Protein AF-A0A7X5E4M1-F1 (afdb_monomer_lite)

Structure (mmCIF, N/CA/C/O backbone):
data_AF-A0A7X5E4M1-F1
#
_entry.id   AF-A0A7X5E4M1-F1
#
loop_
_atom_site.group_PDB
_atom_site.id
_atom_site.type_symbol
_atom_site.label_atom_id
_atom_site.label_alt_id
_atom_site.label_comp_id
_atom_site.label_asym_id
_atom_site.label_entity_id
_atom_site.label_seq_id
_atom_site.pdbx_PDB_ins_code
_atom_site.Cartn_x
_atom_site.Cartn_y
_atom_site.Cartn_z
_atom_site.occupancy
_atom_site.B_iso_or_equiv
_atom_site.auth_seq_id
_atom_site.auth_comp_id
_atom_site.auth_asym_id
_atom_site.auth_atom_id
_atom_site.pdbx_PDB_model_num
ATOM 1 N N . MET A 1 1 ? 22.616 6.110 -8.992 1.00 35.91 1 MET A N 1
ATOM 2 C CA . MET A 1 1 ? 21.594 5.057 -9.154 1.00 35.91 1 MET A CA 1
ATOM 3 C C . MET A 1 1 ? 20.804 5.045 -7.865 1.00 35.91 1 MET A C 1
ATOM 5 O O . MET A 1 1 ? 21.410 4.808 -6.828 1.00 35.91 1 MET A O 1
ATOM 9 N N . ASN A 1 2 ? 19.530 5.438 -7.895 1.00 34.38 2 ASN A N 1
ATOM 10 C CA . ASN A 1 2 ? 18.683 5.364 -6.710 1.00 34.38 2 ASN A CA 1
ATOM 11 C C . ASN A 1 2 ? 18.486 3.874 -6.415 1.00 34.38 2 ASN A C 1
ATOM 13 O O . ASN A 1 2 ? 17.825 3.185 -7.182 1.00 34.38 2 ASN A O 1
ATOM 17 N N . THR A 1 3 ? 19.143 3.346 -5.386 1.00 37.03 3 THR A N 1
ATOM 18 C CA . THR A 1 3 ? 19.038 1.921 -5.043 1.00 37.03 3 THR A CA 1
ATOM 19 C C . THR A 1 3 ? 17.730 1.592 -4.332 1.00 37.03 3 THR A C 1
ATOM 21 O O . THR A 1 3 ? 17.641 0.475 -3.837 1.00 37.03 3 THR A O 1
ATOM 24 N N . GLY A 1 4 ? 16.781 2.549 -4.261 1.00 53.59 4 GLY A N 1
ATOM 25 C CA . GLY A 1 4 ? 15.383 2.411 -3.830 1.00 53.59 4 GLY A CA 1
ATOM 26 C C . GLY A 1 4 ? 15.136 1.132 -3.052 1.00 53.59 4 GLY A C 1
ATOM 27 O O . GLY A 1 4 ? 14.598 0.173 -3.604 1.00 53.59 4 GLY A O 1
ATOM 28 N N . ILE A 1 5 ? 15.674 1.063 -1.829 1.00 63.34 5 ILE A N 1
ATOM 29 C CA . ILE A 1 5 ? 15.635 -0.170 -1.048 1.00 63.34 5 ILE A CA 1
ATOM 30 C C . ILE A 1 5 ? 14.168 -0.396 -0.718 1.00 63.34 5 ILE A C 1
ATOM 32 O O . ILE A 1 5 ? 13.605 0.303 0.121 1.00 63.34 5 ILE A O 1
ATOM 36 N N . ARG A 1 6 ? 13.552 -1.350 -1.421 1.00 79.69 6 ARG A N 1
ATOM 37 C CA . ARG A 1 6 ? 12.171 -1.743 -1.163 1.00 79.69 6 ARG A CA 1
ATOM 38 C C . ARG A 1 6 ? 12.069 -2.199 0.289 1.00 79.69 6 ARG A C 1
ATOM 40 O O . ARG A 1 6 ? 12.937 -2.964 0.729 1.00 79.69 6 ARG A O 1
ATOM 47 N N . PRO A 1 7 ? 11.043 -1.758 1.029 1.00 90.88 7 PRO A N 1
ATOM 48 C CA . PRO A 1 7 ? 10.884 -2.167 2.411 1.00 90.88 7 PRO A CA 1
ATOM 49 C C . PRO A 1 7 ? 10.719 -3.686 2.485 1.00 90.88 7 PRO A C 1
ATOM 51 O O . PRO A 1 7 ? 10.055 -4.317 1.661 1.00 90.88 7 PRO A O 1
ATOM 54 N N . SER A 1 8 ? 11.320 -4.296 3.495 1.00 95.88 8 SER A N 1
ATOM 55 C CA . SER A 1 8 ? 11.034 -5.680 3.846 1.00 95.88 8 SER A CA 1
ATOM 56 C C . SER A 1 8 ? 9.600 -5.815 4.362 1.00 95.88 8 SER A C 1
ATOM 58 O O . SER A 1 8 ? 8.998 -4.872 4.882 1.00 95.88 8 SER A O 1
ATOM 60 N N . GLN A 1 9 ? 9.064 -7.035 4.311 1.00 97.12 9 GLN A N 1
ATOM 61 C CA . GLN A 1 9 ? 7.735 -7.320 4.854 1.00 97.12 9 GLN A CA 1
ATOM 62 C C . GLN A 1 9 ? 7.635 -6.945 6.342 1.00 97.12 9 GLN A C 1
ATOM 64 O O . GLN A 1 9 ? 6.628 -6.396 6.777 1.00 97.12 9 GLN A O 1
ATOM 69 N N . SER A 1 10 ? 8.697 -7.170 7.126 1.00 97.12 10 SER A N 1
ATOM 70 C CA . SER A 1 10 ? 8.721 -6.787 8.543 1.00 97.12 10 SER A CA 1
ATOM 71 C C . SER A 1 10 ? 8.657 -5.269 8.745 1.00 97.12 10 SER A C 1
ATOM 73 O O . SER A 1 10 ? 7.986 -4.808 9.668 1.00 97.12 10 SER A O 1
ATOM 75 N N . GLU A 1 11 ? 9.325 -4.486 7.895 1.00 97.25 11 GLU A N 1
ATOM 76 C CA . GLU A 1 11 ? 9.273 -3.020 7.950 1.00 97.25 11 GLU A CA 1
ATOM 77 C C . GLU A 1 11 ? 7.885 -2.496 7.590 1.00 97.25 11 GLU A C 1
ATOM 79 O O . GLU A 1 11 ? 7.356 -1.646 8.306 1.00 97.25 11 GLU A O 1
ATOM 84 N N . ASN A 1 12 ? 7.252 -3.052 6.555 1.00 97.69 12 ASN A N 1
ATOM 85 C CA . ASN A 1 12 ? 5.890 -2.676 6.184 1.00 97.69 12 ASN A CA 1
ATOM 86 C C . ASN A 1 12 ? 4.862 -3.041 7.257 1.00 97.69 12 ASN A C 1
ATOM 88 O O . ASN A 1 12 ? 3.993 -2.230 7.565 1.00 97.69 12 ASN A O 1
ATOM 92 N N . LEU A 1 13 ? 4.980 -4.208 7.894 1.00 97.94 13 LEU A N 1
ATOM 93 C CA . LEU A 1 13 ? 4.098 -4.567 9.009 1.00 97.94 13 LEU A CA 1
ATOM 94 C C . LEU A 1 13 ? 4.220 -3.569 10.175 1.00 97.94 13 LEU A C 1
ATOM 96 O O . LEU A 1 13 ? 3.202 -3.162 10.730 1.00 97.94 13 LEU A O 1
ATOM 100 N N . LYS A 1 14 ? 5.438 -3.107 10.494 1.00 97.75 14 LYS A N 1
ATOM 101 C CA . LYS A 1 14 ? 5.667 -2.068 11.516 1.00 97.75 14 LYS A CA 1
ATOM 102 C C . LYS A 1 14 ? 5.130 -0.698 11.100 1.00 97.75 14 LYS A C 1
ATOM 104 O O . LYS A 1 14 ? 4.559 0.005 11.930 1.00 97.75 14 LYS A O 1
ATOM 109 N N . ARG A 1 15 ? 5.303 -0.305 9.832 1.00 97.06 15 ARG A N 1
ATOM 110 C CA . ARG A 1 15 ? 4.713 0.933 9.291 1.00 97.06 15 ARG A CA 1
ATOM 111 C C . ARG A 1 15 ? 3.196 0.902 9.432 1.00 97.06 15 ARG A C 1
ATOM 113 O O . ARG A 1 15 ? 2.614 1.839 9.966 1.00 97.06 15 ARG A O 1
ATOM 120 N N . LEU A 1 16 ? 2.574 -0.209 9.069 1.00 97.12 16 LEU A N 1
ATOM 121 C CA . LEU A 1 16 ? 1.135 -0.383 9.180 1.00 97.12 16 LEU A CA 1
ATOM 122 C C . LEU A 1 16 ? 0.636 -0.337 10.635 1.00 97.12 16 LEU A C 1
ATOM 124 O O . LEU A 1 16 ? -0.414 0.243 10.899 1.00 97.12 16 LEU A O 1
ATOM 128 N N . ASP A 1 17 ? 1.404 -0.868 11.591 1.00 97.00 17 ASP A N 1
ATOM 129 C CA . ASP A 1 17 ? 1.110 -0.701 13.022 1.00 97.00 17 ASP A CA 1
ATOM 130 C C . ASP A 1 17 ? 1.148 0.772 13.453 1.00 97.00 17 ASP A C 1
ATOM 132 O O . ASP A 1 17 ? 0.319 1.202 14.254 1.00 97.00 17 ASP A O 1
ATOM 136 N N . SER A 1 18 ? 2.061 1.576 12.897 1.00 97.56 18 SER A N 1
ATOM 137 C CA . SER A 1 18 ? 2.113 3.012 13.195 1.00 97.56 18 SER A CA 1
ATOM 138 C C . SER A 1 18 ? 0.899 3.780 12.664 1.00 97.56 18 SER A C 1
ATOM 140 O O . SER A 1 18 ? 0.483 4.750 13.296 1.00 97.56 18 SER A O 1
ATOM 142 N N . PHE A 1 19 ? 0.263 3.324 11.579 1.00 97.56 19 PHE A N 1
ATOM 143 C CA . PHE A 1 19 ? -0.929 3.980 11.028 1.00 97.56 19 PHE A CA 1
ATOM 144 C C . PHE A 1 19 ? -2.107 3.939 12.008 1.00 97.56 19 PHE A C 1
ATOM 146 O O . PHE A 1 19 ? -2.882 4.887 12.079 1.00 97.56 19 PHE A O 1
ATOM 153 N N . LEU A 1 20 ? -2.194 2.892 12.834 1.00 96.00 20 LEU A N 1
ATOM 154 C CA . LEU A 1 20 ? -3.212 2.764 13.884 1.00 96.00 20 LEU A CA 1
ATOM 155 C C . LEU A 1 20 ? -3.024 3.751 15.045 1.00 96.00 20 LEU A C 1
ATOM 157 O O . LEU A 1 20 ? -3.929 3.922 15.857 1.00 96.00 20 LEU A O 1
ATOM 161 N N . THR A 1 21 ? -1.858 4.393 15.143 1.00 96.38 21 THR A N 1
ATOM 162 C CA . THR A 1 21 ? -1.588 5.423 16.159 1.00 96.38 21 THR A CA 1
ATOM 163 C C . THR A 1 21 ? -1.953 6.831 15.694 1.00 96.38 21 THR A C 1
ATOM 165 O O . THR A 1 21 ? -1.920 7.769 16.493 1.00 96.38 21 THR A O 1
ATOM 168 N N . LEU A 1 22 ? -2.320 6.992 14.418 1.00 95.94 22 LEU A N 1
ATOM 169 C CA . LEU A 1 22 ? -2.712 8.276 13.857 1.00 95.94 22 LEU A CA 1
ATOM 170 C C . LEU A 1 22 ? -4.096 8.673 14.378 1.00 95.94 22 LEU A C 1
ATOM 172 O O . LEU A 1 22 ? -5.106 8.034 14.085 1.00 95.94 22 LEU A O 1
ATOM 176 N N . ALA A 1 23 ? -4.137 9.754 15.155 1.00 95.69 23 ALA A N 1
ATOM 177 C CA . ALA A 1 23 ? -5.390 10.342 15.608 1.00 95.69 23 ALA A CA 1
ATOM 178 C C . ALA A 1 23 ? -6.168 10.954 14.426 1.00 95.69 23 ALA A C 1
ATOM 180 O O . ALA A 1 23 ? -5.562 11.341 13.424 1.00 95.69 23 ALA A O 1
ATOM 181 N N . PRO A 1 24 ? -7.497 11.125 14.533 1.00 96.38 24 PRO A N 1
ATOM 182 C CA . PRO A 1 24 ? -8.235 11.948 13.581 1.00 96.38 24 PRO A CA 1
ATOM 183 C C . PRO A 1 24 ? -7.579 13.327 13.415 1.00 96.38 24 PRO A C 1
ATOM 185 O O . PRO A 1 24 ? -7.115 13.921 14.390 1.00 96.38 24 PRO A O 1
ATOM 188 N N . ASN A 1 25 ? -7.561 13.838 12.186 1.00 96.81 25 ASN A N 1
ATOM 189 C CA . ASN A 1 25 ? -6.894 15.075 11.783 1.00 96.81 25 ASN A CA 1
ATOM 190 C C . ASN A 1 25 ? -5.357 15.061 11.970 1.00 96.81 25 ASN A C 1
ATOM 192 O O . ASN A 1 25 ? -4.756 16.112 12.194 1.00 96.81 25 ASN A O 1
ATOM 196 N N . TRP A 1 26 ? -4.701 13.895 11.866 1.00 96.44 26 TRP A N 1
ATOM 197 C CA . TRP A 1 26 ? -3.239 13.745 12.012 1.00 96.44 26 TRP A CA 1
ATOM 198 C C . TRP A 1 26 ? -2.413 14.585 11.025 1.00 96.44 26 TRP A C 1
ATOM 200 O O . TRP A 1 26 ? -1.254 14.883 11.302 1.00 96.44 26 TRP A O 1
ATOM 210 N N . ASN A 1 27 ? -2.999 14.993 9.897 1.00 95.19 27 ASN A N 1
ATOM 211 C CA . ASN A 1 27 ? -2.367 15.861 8.900 1.00 95.19 27 ASN A CA 1
ATOM 212 C C . ASN A 1 27 ? -2.767 17.345 9.022 1.00 95.19 27 ASN A C 1
ATOM 214 O O . ASN A 1 27 ? -2.433 18.132 8.139 1.00 95.19 27 ASN A O 1
ATOM 218 N N . HIS A 1 28 ? -3.524 17.728 10.057 1.00 96.25 28 HIS A N 1
ATOM 219 C CA . HIS A 1 28 ? -4.107 19.067 10.235 1.00 96.25 28 HIS A CA 1
ATOM 220 C C . HIS A 1 28 ? -5.049 19.539 9.110 1.00 96.25 28 HIS A C 1
ATOM 222 O O . HIS A 1 28 ? -5.399 20.718 9.059 1.00 96.25 28 HIS A O 1
ATOM 228 N N . ASN A 1 29 ? -5.484 18.632 8.235 1.00 96.56 29 ASN A N 1
ATOM 229 C CA . ASN A 1 29 ? -6.360 18.902 7.099 1.00 96.56 29 ASN A CA 1
ATOM 230 C C . ASN A 1 29 ? -7.506 17.878 6.994 1.00 96.56 29 ASN A C 1
ATOM 232 O O . ASN A 1 29 ? -7.850 17.400 5.918 1.00 96.56 29 ASN A O 1
ATOM 236 N N . GLY A 1 30 ? -8.078 17.499 8.135 1.00 96.19 30 GLY A N 1
ATOM 237 C CA . GLY A 1 30 ? -9.277 16.668 8.220 1.00 96.19 30 GLY A CA 1
ATOM 238 C C . GLY A 1 30 ? -9.066 15.174 7.979 1.00 96.19 30 GLY A C 1
ATOM 239 O O . GLY A 1 30 ? -10.062 14.477 7.803 1.00 96.19 30 GLY A O 1
ATOM 240 N N . ALA A 1 31 ? -7.825 14.667 7.987 1.00 97.44 31 ALA A N 1
ATOM 241 C CA . ALA A 1 31 ? -7.590 13.247 7.729 1.00 97.44 31 ALA A CA 1
ATOM 242 C C . ALA A 1 31 ? -8.348 12.329 8.695 1.00 97.44 31 ALA A C 1
ATOM 244 O O . ALA A 1 31 ? -8.365 12.545 9.910 1.00 97.44 31 ALA A O 1
ATOM 245 N N . ARG A 1 32 ? -8.937 11.264 8.161 1.00 97.25 32 ARG A N 1
ATOM 246 C CA . ARG A 1 32 ? -9.562 10.211 8.957 1.00 97.25 32 ARG A CA 1
ATOM 247 C C . ARG A 1 32 ? -8.494 9.297 9.560 1.00 97.25 32 ARG A C 1
ATOM 249 O O . ARG A 1 32 ? -7.385 9.166 9.042 1.00 97.25 32 ARG A O 1
ATOM 256 N N . ALA A 1 33 ? -8.830 8.696 10.698 1.00 97.12 33 ALA A N 1
ATOM 257 C CA . ALA A 1 33 ? -8.018 7.633 11.277 1.00 97.12 33 ALA A CA 1
ATOM 258 C C . ALA A 1 33 ? -8.186 6.343 10.457 1.00 97.12 33 ALA A C 1
ATOM 260 O O . ALA A 1 33 ? -9.230 6.132 9.841 1.00 97.12 33 ALA A O 1
ATOM 261 N N . ILE A 1 34 ? -7.172 5.477 10.476 1.00 98.00 34 ILE A N 1
ATOM 262 C CA . ILE A 1 34 ? -7.235 4.172 9.811 1.00 98.00 34 ILE A CA 1
ATOM 263 C C . ILE A 1 34 ? -8.021 3.185 10.674 1.00 98.00 34 ILE A C 1
ATOM 265 O O . ILE A 1 34 ? -7.696 2.958 11.840 1.00 98.00 34 ILE A O 1
ATOM 269 N N . GLU A 1 35 ? -9.025 2.546 10.076 1.00 97.12 35 GLU A N 1
ATOM 270 C CA . GLU A 1 35 ? -9.826 1.524 10.748 1.00 97.12 35 GLU A CA 1
ATOM 271 C C . GLU A 1 35 ? -9.002 0.249 11.031 1.00 97.12 35 GLU A C 1
ATOM 273 O O . GLU A 1 35 ? -8.349 -0.282 10.123 1.00 97.12 35 GLU A O 1
ATOM 278 N N . PRO A 1 36 ? -9.069 -0.342 12.243 1.00 96.94 36 PRO A N 1
ATOM 279 C CA . PRO A 1 36 ? -8.325 -1.562 12.572 1.00 96.94 36 PRO A CA 1
ATOM 280 C C . PRO A 1 36 ? -8.593 -2.739 11.626 1.00 96.94 36 PRO A C 1
ATOM 282 O O . PRO A 1 36 ? -7.685 -3.510 11.312 1.00 96.94 36 PRO A O 1
ATOM 285 N N . ALA A 1 37 ? -9.831 -2.869 11.138 1.00 97.62 37 ALA A N 1
ATOM 286 C CA . ALA A 1 37 ? -10.206 -3.905 10.176 1.00 97.62 37 ALA A CA 1
ATOM 287 C C . ALA A 1 37 ? -9.535 -3.701 8.807 1.00 97.62 37 ALA A C 1
ATOM 289 O O . ALA A 1 37 ? -9.129 -4.676 8.171 1.00 97.62 37 ALA A O 1
ATOM 290 N N . LEU A 1 38 ? -9.375 -2.446 8.372 1.00 98.44 38 LEU A N 1
ATOM 291 C CA . LEU A 1 38 ? -8.656 -2.113 7.147 1.00 98.44 38 LEU A CA 1
ATOM 292 C C . LEU A 1 38 ? -7.168 -2.448 7.285 1.00 98.44 38 LEU A C 1
ATOM 294 O O . LEU A 1 38 ? -6.612 -3.134 6.428 1.00 98.44 38 LEU A O 1
ATOM 298 N N . ALA A 1 39 ? -6.547 -2.062 8.402 1.00 98.00 39 ALA A N 1
ATOM 299 C CA . ALA A 1 39 ? -5.158 -2.412 8.681 1.00 98.00 39 ALA A CA 1
ATOM 300 C C . ALA A 1 39 ? -4.949 -3.937 8.739 1.00 98.00 39 ALA A C 1
ATOM 302 O O . ALA A 1 39 ? -3.959 -4.449 8.222 1.00 98.00 39 ALA A O 1
ATOM 303 N N . ALA A 1 40 ? -5.886 -4.701 9.305 1.00 97.69 40 ALA A N 1
ATOM 304 C CA . ALA A 1 40 ? -5.811 -6.163 9.302 1.00 97.69 40 ALA A CA 1
ATOM 305 C C . ALA A 1 40 ? -5.846 -6.755 7.879 1.00 97.69 40 ALA A C 1
ATOM 307 O O . ALA A 1 40 ? -5.074 -7.668 7.578 1.00 97.69 40 ALA A O 1
ATOM 308 N N . ARG A 1 41 ? -6.681 -6.212 6.981 1.00 98.19 41 ARG A N 1
ATOM 309 C CA . ARG A 1 41 ? -6.695 -6.610 5.561 1.00 98.19 41 ARG A CA 1
ATOM 310 C C . ARG A 1 41 ? -5.395 -6.246 4.851 1.00 98.19 41 ARG A C 1
ATOM 312 O O . ARG A 1 41 ? -4.831 -7.097 4.167 1.00 98.19 41 ARG A O 1
ATOM 319 N N . ALA A 1 42 ? -4.875 -5.042 5.082 1.00 98.44 42 ALA A N 1
ATOM 320 C CA . ALA A 1 42 ? -3.579 -4.614 4.562 1.00 98.44 42 ALA A CA 1
ATOM 321 C C . ALA A 1 42 ? -2.441 -5.557 4.998 1.00 98.44 42 ALA A C 1
ATOM 323 O O . ALA A 1 42 ? -1.631 -5.959 4.165 1.00 98.44 42 ALA A O 1
ATOM 324 N N . LYS A 1 43 ? -2.420 -6.005 6.265 1.00 98.25 43 LYS A N 1
ATOM 325 C CA . LYS A 1 43 ? -1.473 -7.038 6.739 1.00 98.25 43 LYS A CA 1
ATOM 326 C C . LYS A 1 43 ? -1.620 -8.333 5.947 1.00 98.25 43 LYS A C 1
ATOM 328 O O . LYS A 1 43 ? -0.619 -8.904 5.524 1.00 98.25 43 LYS A O 1
ATOM 333 N N . GLY A 1 44 ? -2.857 -8.782 5.731 1.00 98.25 44 GLY A N 1
ATOM 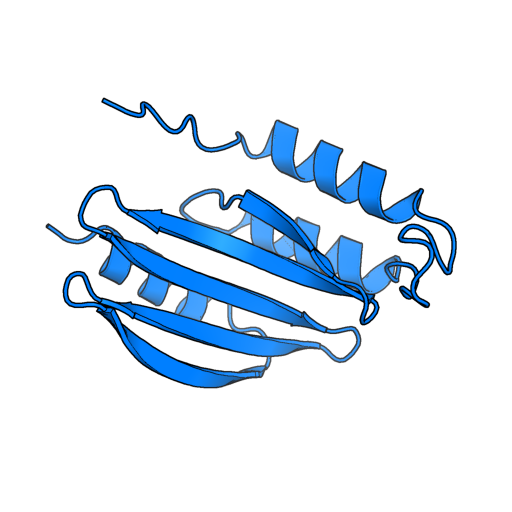334 C CA . GLY A 1 44 ? -3.156 -9.965 4.924 1.00 98.25 44 GLY A CA 1
ATOM 335 C C . GLY A 1 44 ? -2.594 -9.866 3.506 1.00 98.25 44 GLY A C 1
ATOM 336 O O . GLY A 1 44 ? -1.981 -10.821 3.033 1.00 98.25 44 GLY A O 1
ATOM 337 N N . LEU A 1 45 ? -2.722 -8.707 2.856 1.00 98.50 45 LEU A N 1
ATOM 338 C CA . LEU A 1 45 ? -2.112 -8.464 1.548 1.00 98.50 45 LEU A CA 1
ATOM 339 C C . LEU A 1 45 ? -0.585 -8.513 1.632 1.00 98.50 45 LEU A C 1
ATOM 341 O O . LEU A 1 45 ? 0.018 -9.325 0.942 1.00 98.50 45 LEU A O 1
ATOM 345 N N . LEU A 1 46 ? 0.050 -7.744 2.524 1.00 98.38 46 LEU A N 1
ATOM 346 C CA . LEU A 1 46 ? 1.517 -7.712 2.676 1.00 98.38 46 LEU A CA 1
ATOM 347 C C . LEU A 1 46 ? 2.142 -9.100 2.876 1.00 98.38 46 LEU A C 1
ATOM 349 O O . LEU A 1 46 ? 3.252 -9.347 2.403 1.00 98.38 46 LEU A O 1
ATOM 353 N N . LEU A 1 47 ? 1.435 -10.011 3.551 1.00 98.12 47 LEU A N 1
ATOM 354 C CA . LEU A 1 47 ? 1.871 -11.395 3.752 1.00 98.12 47 LEU A CA 1
ATOM 355 C C . LEU A 1 47 ? 1.863 -12.242 2.469 1.00 98.12 47 LEU A C 1
ATOM 357 O O . LEU A 1 47 ? 2.605 -13.218 2.397 1.00 98.12 47 LEU A O 1
ATOM 361 N N . ASN A 1 48 ? 1.055 -11.877 1.471 1.00 98.19 48 ASN A N 1
ATOM 362 C CA . ASN A 1 48 ? 0.825 -12.655 0.249 1.00 98.19 48 ASN A CA 1
ATOM 363 C C . ASN A 1 48 ? 1.249 -11.943 -1.053 1.00 98.19 48 ASN A C 1
ATOM 365 O O . ASN A 1 48 ? 1.183 -12.542 -2.129 1.00 98.19 48 ASN A O 1
ATOM 369 N N . LEU A 1 49 ? 1.669 -10.677 -0.983 1.00 98.12 49 LEU A N 1
ATOM 370 C CA . LEU A 1 49 ? 2.211 -9.943 -2.127 1.00 98.12 49 LEU A CA 1
ATOM 371 C C . LEU A 1 49 ? 3.574 -10.509 -2.535 1.00 98.12 49 LEU A C 1
ATOM 373 O O . LEU A 1 49 ? 4.459 -10.706 -1.700 1.00 98.12 49 LEU A O 1
ATOM 377 N N . ILE A 1 50 ? 3.763 -10.716 -3.838 1.00 96.75 50 ILE A N 1
ATOM 378 C CA . ILE A 1 50 ? 5.009 -11.270 -4.397 1.00 96.75 50 ILE A CA 1
ATOM 379 C C . ILE A 1 50 ? 6.199 -10.301 -4.314 1.00 96.75 50 ILE A C 1
ATOM 381 O O . ILE A 1 50 ? 7.350 -10.729 -4.348 1.00 96.75 50 ILE A O 1
ATOM 385 N N . VAL A 1 51 ? 5.924 -8.999 -4.209 1.00 96.12 51 VAL A N 1
ATOM 386 C CA . VAL A 1 51 ? 6.903 -7.925 -4.007 1.00 96.12 51 VAL A CA 1
ATOM 387 C C . VAL A 1 51 ? 6.313 -6.953 -2.991 1.00 96.12 51 VAL A C 1
ATOM 389 O O . VAL A 1 51 ? 5.132 -6.612 -3.065 1.00 96.12 51 VAL A O 1
ATOM 392 N N . GLN A 1 52 ? 7.134 -6.504 -2.044 1.00 97.25 52 GLN A N 1
ATOM 393 C CA . GLN A 1 52 ? 6.714 -5.522 -1.049 1.00 97.25 52 GLN A CA 1
ATOM 394 C C . GLN A 1 52 ? 6.661 -4.108 -1.657 1.00 97.25 52 GLN A C 1
ATOM 396 O O . GLN A 1 52 ? 7.646 -3.703 -2.283 1.00 97.25 52 GLN A O 1
ATOM 401 N N . PRO A 1 53 ? 5.544 -3.381 -1.484 1.00 97.69 53 PRO A N 1
ATOM 402 C CA . PRO A 1 53 ? 5.394 -1.993 -1.922 1.00 97.69 53 PRO A CA 1
ATOM 403 C C . PRO A 1 53 ? 5.881 -1.009 -0.861 1.00 97.69 53 PRO A C 1
ATOM 405 O O . PRO A 1 53 ? 6.126 -1.392 0.285 1.00 97.69 53 PRO A O 1
ATOM 408 N N . GLU A 1 54 ? 5.944 0.271 -1.207 1.00 97.69 54 GLU A N 1
ATOM 409 C CA . GLU A 1 54 ? 5.817 1.326 -0.202 1.00 97.69 54 GLU A CA 1
ATOM 410 C C . GLU A 1 54 ? 4.346 1.474 0.208 1.00 97.69 54 GLU A C 1
ATOM 412 O O . GLU A 1 54 ? 3.449 1.199 -0.582 1.00 97.69 54 GLU A O 1
ATOM 417 N N . ILE A 1 55 ? 4.084 1.831 1.467 1.00 98.00 55 ILE A N 1
ATOM 418 C CA . ILE A 1 55 ? 2.714 1.957 1.975 1.00 98.00 55 ILE A CA 1
ATOM 419 C C . ILE A 1 55 ? 2.512 3.295 2.666 1.00 98.00 55 ILE A C 1
ATOM 421 O O . ILE A 1 55 ? 3.384 3.742 3.421 1.00 98.00 55 ILE A O 1
ATOM 425 N N . PHE A 1 56 ? 1.333 3.878 2.471 1.00 98.00 56 PHE A N 1
ATOM 426 C CA . PHE A 1 56 ? 0.971 5.183 3.014 1.00 98.00 56 PHE A CA 1
ATOM 427 C C . PHE A 1 56 ? -0.476 5.181 3.530 1.00 98.00 56 PHE A C 1
ATOM 429 O O . PHE A 1 56 ? -1.346 4.563 2.915 1.00 98.00 56 PHE A O 1
ATOM 436 N N . PRO A 1 57 ? -0.766 5.848 4.661 1.00 98.12 57 PRO A N 1
ATOM 437 C CA . PRO A 1 57 ? -2.134 6.162 5.039 1.00 98.12 57 PRO A CA 1
ATOM 438 C C . PRO A 1 57 ? -2.588 7.392 4.250 1.00 98.12 57 PRO A C 1
ATOM 440 O O . PRO A 1 57 ? -1.827 8.355 4.109 1.00 98.12 57 PRO A O 1
ATOM 443 N N . THR A 1 58 ? -3.831 7.410 3.787 1.00 98.00 58 THR A N 1
ATOM 444 C CA . THR A 1 58 ? -4.371 8.577 3.081 1.00 98.00 58 THR A CA 1
ATOM 445 C C . THR A 1 58 ? -5.296 9.386 3.983 1.00 98.00 58 THR A C 1
ATOM 447 O O . THR A 1 58 ? -5.726 8.949 5.057 1.00 98.00 58 THR A O 1
ATOM 450 N N . ALA A 1 59 ? -5.585 10.623 3.574 1.00 97.00 59 ALA A N 1
ATOM 451 C CA . ALA A 1 59 ? -6.465 11.496 4.342 1.00 97.00 59 ALA A CA 1
ATOM 452 C C . ALA A 1 59 ? -7.911 10.967 4.407 1.00 97.00 59 ALA A C 1
ATOM 454 O O . ALA A 1 59 ? -8.630 11.300 5.348 1.00 97.00 59 ALA A O 1
ATOM 455 N N . ASP A 1 60 ? -8.335 10.125 3.462 1.00 95.94 60 ASP A N 1
ATOM 456 C CA . ASP A 1 60 ? -9.691 9.567 3.444 1.00 95.94 60 ASP A CA 1
ATOM 457 C C . ASP A 1 60 ? -9.859 8.329 4.348 1.00 95.94 60 ASP A C 1
ATOM 459 O O . ASP A 1 60 ? -10.956 7.786 4.489 1.00 95.94 60 ASP A O 1
ATOM 463 N N . GLY A 1 61 ? -8.801 7.929 5.061 1.00 96.88 61 GLY A N 1
ATOM 464 C CA . GLY A 1 61 ? -8.830 6.783 5.972 1.00 96.88 61 GLY A CA 1
ATOM 465 C C . GLY A 1 61 ? -8.564 5.443 5.281 1.00 96.88 61 GLY A C 1
ATOM 466 O O . GLY A 1 61 ? -8.796 4.393 5.882 1.00 96.88 61 GLY A O 1
ATOM 467 N N . SER A 1 62 ? -8.078 5.479 4.043 1.00 98.44 62 SER A N 1
ATOM 468 C CA . SER A 1 62 ? -7.640 4.342 3.234 1.00 98.44 62 SER A CA 1
ATOM 469 C C . SER A 1 62 ? -6.123 4.128 3.317 1.00 98.44 62 SER A C 1
ATOM 471 O O . SER A 1 62 ? -5.395 4.868 3.989 1.00 98.44 62 SER A O 1
ATOM 473 N N . ILE A 1 63 ? -5.642 3.047 2.699 1.00 98.75 63 ILE A N 1
ATOM 474 C CA . ILE A 1 63 ? -4.216 2.700 2.648 1.00 98.75 63 ILE A CA 1
ATOM 475 C C . ILE A 1 63 ? -3.812 2.519 1.191 1.00 98.75 63 ILE A C 1
ATOM 477 O O . ILE A 1 63 ? -4.380 1.668 0.506 1.00 98.75 63 ILE A O 1
ATOM 481 N N . GLN A 1 64 ? -2.797 3.264 0.768 1.00 98.75 64 GLN A N 1
ATOM 482 C CA . GLN A 1 64 ? -2.209 3.181 -0.562 1.00 98.75 64 GLN A CA 1
ATOM 483 C C . GLN A 1 64 ? -0.948 2.312 -0.547 1.00 98.75 64 GLN A C 1
ATOM 485 O O . GLN A 1 64 ? -0.176 2.328 0.418 1.00 98.75 64 GLN A O 1
ATOM 490 N N . PHE A 1 65 ? -0.773 1.530 -1.610 1.00 98.62 65 PHE A N 1
ATOM 491 C CA . PHE A 1 65 ? 0.353 0.638 -1.859 1.00 98.62 65 PHE A CA 1
ATOM 492 C C . PHE A 1 65 ? 0.988 1.039 -3.189 1.00 98.62 65 PHE A C 1
ATOM 494 O O . PHE A 1 65 ? 0.324 0.961 -4.216 1.00 98.62 65 PHE A O 1
ATOM 501 N N . GLU A 1 66 ? 2.261 1.422 -3.177 1.00 98.25 66 GLU A N 1
ATOM 502 C CA . GLU A 1 66 ? 2.943 1.996 -4.342 1.00 98.25 66 GLU A CA 1
ATOM 503 C C . GLU A 1 66 ? 4.147 1.155 -4.784 1.00 98.25 66 GLU A C 1
ATOM 505 O O . GLU A 1 66 ? 4.924 0.635 -3.969 1.00 98.25 66 GLU A O 1
ATOM 510 N N . TYR A 1 67 ? 4.313 1.038 -6.102 1.00 97.25 67 TYR A N 1
ATOM 511 C CA . TYR A 1 67 ? 5.438 0.383 -6.753 1.00 97.25 67 TYR A CA 1
ATOM 512 C C . TYR A 1 67 ? 6.033 1.268 -7.846 1.00 97.25 67 TYR A C 1
ATOM 514 O O . TYR A 1 67 ? 5.439 1.439 -8.908 1.00 97.25 67 TYR A O 1
ATOM 522 N N . ASP A 1 68 ? 7.277 1.690 -7.641 1.00 94.12 68 ASP A N 1
ATOM 523 C CA . ASP A 1 68 ? 8.075 2.344 -8.674 1.00 94.12 68 ASP A CA 1
ATOM 524 C C . ASP A 1 68 ? 9.050 1.378 -9.348 1.00 94.12 68 ASP A C 1
ATOM 526 O O . ASP A 1 68 ? 9.807 0.638 -8.698 1.00 94.12 68 ASP A O 1
ATOM 530 N N . ASN A 1 69 ? 9.093 1.429 -10.677 1.00 93.44 69 ASN A N 1
ATOM 531 C CA . ASN A 1 69 ? 10.135 0.800 -11.470 1.00 93.44 69 ASN A CA 1
ATOM 532 C C . ASN A 1 69 ? 11.167 1.846 -11.932 1.00 93.44 69 ASN A C 1
ATOM 534 O O . ASN A 1 69 ? 10.851 2.976 -12.293 1.00 93.44 69 ASN A O 1
ATOM 538 N N . ALA A 1 70 ? 12.441 1.451 -11.959 1.00 91.69 70 ALA A N 1
ATOM 539 C CA . ALA A 1 70 ? 13.548 2.286 -12.415 1.00 91.69 70 ALA A CA 1
ATOM 540 C C . ALA A 1 70 ? 13.425 2.729 -13.886 1.00 91.69 70 ALA A C 1
ATOM 542 O O . ALA A 1 70 ? 14.085 3.689 -14.282 1.00 91.69 70 ALA A O 1
ATOM 543 N N . ASN A 1 71 ? 12.607 2.042 -14.693 1.00 92.56 71 ASN A N 1
ATOM 544 C CA . ASN A 1 71 ? 12.300 2.436 -16.071 1.00 92.56 71 ASN A CA 1
ATOM 545 C C . ASN A 1 71 ? 11.246 3.559 -16.178 1.00 92.56 71 ASN A C 1
ATOM 547 O O . ASN A 1 71 ? 10.937 3.967 -17.294 1.00 92.56 71 ASN A O 1
ATOM 551 N N . GLY A 1 72 ? 10.713 4.049 -15.053 1.00 93.38 72 GLY A N 1
ATOM 552 C CA . GLY A 1 72 ? 9.698 5.102 -14.997 1.00 93.38 72 GLY A CA 1
ATOM 553 C C . GLY A 1 72 ? 8.253 4.600 -14.971 1.00 93.38 72 GLY A C 1
ATOM 554 O O . GLY A 1 72 ? 7.359 5.412 -14.773 1.00 93.38 72 GLY A O 1
ATOM 555 N N . ALA A 1 73 ? 8.015 3.295 -15.139 1.00 96.31 73 ALA A N 1
ATOM 556 C CA . ALA A 1 73 ? 6.689 2.721 -14.948 1.00 96.31 73 ALA A CA 1
ATOM 557 C C . ALA A 1 73 ? 6.322 2.667 -13.456 1.00 96.31 73 ALA A C 1
ATOM 559 O O . ALA A 1 73 ? 7.187 2.456 -12.599 1.00 96.31 73 ALA A O 1
ATOM 560 N N . HIS A 1 74 ? 5.032 2.795 -13.165 1.00 97.12 74 HIS A N 1
ATOM 561 C CA . HIS A 1 74 ? 4.479 2.830 -11.819 1.00 97.12 74 HIS A CA 1
ATOM 562 C C . HIS A 1 74 ? 3.187 2.009 -11.744 1.00 97.12 74 HIS A C 1
ATOM 564 O O . HIS A 1 74 ? 2.432 1.907 -12.714 1.00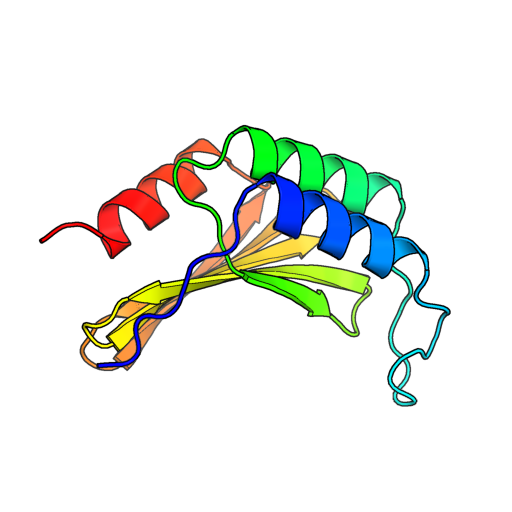 97.12 74 HIS A O 1
ATOM 570 N N . PHE A 1 75 ? 2.942 1.405 -10.589 1.00 98.06 75 PHE A N 1
ATOM 571 C CA . PHE A 1 75 ? 1.662 0.795 -10.256 1.00 98.06 75 PHE A CA 1
ATOM 572 C C . PHE A 1 75 ? 1.336 1.119 -8.806 1.00 98.06 75 PHE A C 1
ATOM 574 O O . PHE A 1 75 ? 2.155 0.848 -7.925 1.00 98.06 75 PHE A O 1
ATOM 581 N N . ASP A 1 76 ? 0.133 1.611 -8.559 1.00 98.25 76 ASP A N 1
ATOM 582 C CA . ASP A 1 76 ? -0.404 1.722 -7.216 1.00 98.25 76 ASP A CA 1
ATOM 583 C C . ASP A 1 76 ? -1.795 1.100 -7.109 1.00 98.25 76 ASP A C 1
ATOM 585 O O . ASP A 1 76 ? -2.487 0.824 -8.097 1.00 98.25 7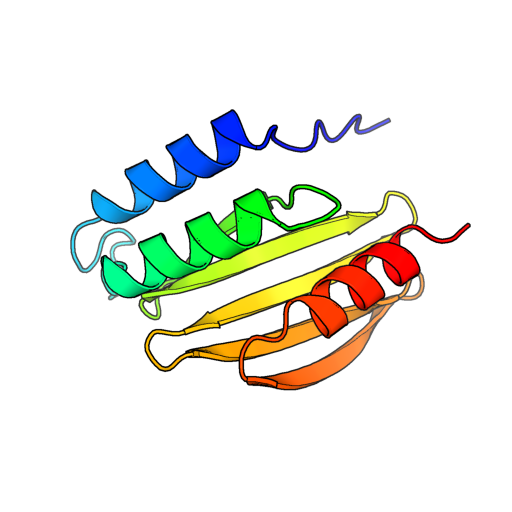6 ASP A O 1
ATOM 589 N N . PHE A 1 77 ? -2.161 0.807 -5.867 1.00 98.75 77 PHE A N 1
ATOM 590 C CA . PHE A 1 77 ? -3.538 0.527 -5.519 1.00 98.75 77 PHE A CA 1
ATOM 591 C C . PHE A 1 77 ? -3.862 1.063 -4.126 1.00 98.75 77 PHE A C 1
ATOM 593 O O . PHE A 1 77 ? -3.073 0.928 -3.185 1.00 98.75 77 PHE A O 1
ATOM 600 N N . GLU A 1 78 ? -5.051 1.630 -3.976 1.00 98.75 78 GLU A N 1
ATOM 601 C CA . GLU A 1 78 ? -5.581 2.133 -2.712 1.00 98.75 78 GLU A CA 1
ATO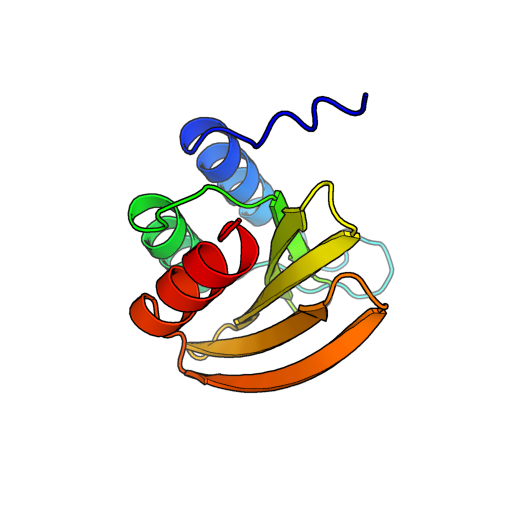M 602 C C . GLU A 1 78 ? -6.743 1.248 -2.267 1.00 98.75 78 GLU A C 1
ATOM 604 O O . GLU A 1 78 ? -7.605 0.911 -3.070 1.00 98.75 78 GLU A O 1
ATOM 609 N N . ILE A 1 79 ? -6.757 0.816 -1.001 1.00 98.69 79 ILE A N 1
ATOM 610 C CA . ILE A 1 79 ? -7.825 -0.036 -0.456 1.00 98.69 79 ILE A CA 1
ATOM 611 C C . ILE A 1 79 ? -8.641 0.687 0.612 1.00 98.69 79 ILE A C 1
ATOM 613 O O . ILE A 1 79 ? -8.100 1.410 1.456 1.00 98.69 79 ILE A O 1
ATOM 617 N N . TYR A 1 80 ? -9.937 0.381 0.647 1.00 98.50 80 TYR A N 1
ATOM 618 C CA . TYR A 1 80 ? -10.904 1.066 1.502 1.00 98.50 80 TYR A CA 1
ATOM 619 C C . TYR A 1 80 ? -11.560 0.150 2.546 1.00 98.50 80 TYR A C 1
ATOM 621 O O . TYR A 1 80 ? -11.426 -1.085 2.577 1.00 98.50 80 TYR A O 1
ATOM 629 N N . GLY A 1 81 ? -12.279 0.788 3.474 1.00 96.50 81 GLY A N 1
ATOM 630 C CA . GLY A 1 81 ? -12.966 0.156 4.602 1.00 96.50 81 GLY A CA 1
ATOM 631 C C . GLY A 1 81 ? -13.990 -0.921 4.210 1.00 96.50 81 GLY A C 1
ATOM 632 O O . GLY A 1 81 ? -14.208 -1.862 4.979 1.00 96.50 81 GLY A O 1
ATOM 633 N N . ASP A 1 82 ? -14.544 -0.839 3.008 1.00 96.81 82 ASP A N 1
ATOM 634 C CA . ASP A 1 82 ? -15.607 -1.689 2.464 1.00 96.81 82 ASP A CA 1
ATOM 635 C C . ASP A 1 82 ? -15.104 -2.789 1.511 1.00 96.81 82 ASP A C 1
ATOM 637 O O . ASP A 1 82 ? -15.907 -3.461 0.867 1.00 96.81 82 ASP A O 1
ATOM 641 N N . ASN A 1 83 ? -13.786 -3.025 1.476 1.00 95.88 83 ASN A N 1
ATOM 642 C CA . ASN A 1 83 ? -13.132 -4.017 0.616 1.00 95.88 83 ASN A CA 1
ATOM 643 C C . ASN A 1 83 ? -13.139 -3.663 -0.884 1.00 95.88 83 ASN A C 1
ATOM 645 O O . ASN A 1 83 ? -12.899 -4.540 -1.720 1.00 95.88 83 ASN A O 1
ATOM 649 N N . THR A 1 84 ? -13.369 -2.395 -1.224 1.00 98.38 84 THR A N 1
ATOM 650 C CA . THR A 1 84 ? -13.081 -1.858 -2.557 1.00 98.38 84 THR A CA 1
ATOM 651 C C . THR A 1 84 ? -11.618 -1.426 -2.683 1.00 98.38 84 THR A C 1
ATOM 653 O O . THR A 1 84 ? -10.895 -1.315 -1.682 1.00 98.38 84 THR A O 1
ATOM 656 N N . ALA A 1 85 ? -11.177 -1.249 -3.923 1.00 98.56 85 ALA A N 1
ATOM 657 C CA . ALA A 1 85 ? -9.872 -0.741 -4.285 1.00 98.56 85 ALA A CA 1
ATOM 658 C C . ALA A 1 85 ? -9.921 0.074 -5.581 1.00 98.56 85 ALA A C 1
ATOM 660 O O . ALA A 1 85 ? -10.626 -0.298 -6.523 1.00 98.56 85 ALA A O 1
ATOM 661 N N . GLU A 1 86 ? -9.107 1.119 -5.623 1.00 98.69 86 GLU A N 1
ATOM 662 C CA . GLU A 1 86 ? -8.746 1.868 -6.826 1.00 98.69 86 GLU A CA 1
ATOM 663 C C . GLU A 1 86 ? -7.343 1.434 -7.264 1.00 98.69 86 GLU A C 1
ATOM 665 O O . GLU A 1 86 ? -6.507 1.071 -6.432 1.00 98.69 86 GLU A O 1
ATOM 670 N N . TYR A 1 87 ? -7.102 1.400 -8.571 1.00 98.69 87 TYR A N 1
ATOM 671 C CA . TYR A 1 87 ? -5.860 0.935 -9.177 1.00 98.69 87 TYR A CA 1
ATOM 672 C C . TYR A 1 87 ? -5.390 1.934 -10.232 1.00 98.69 87 TYR A C 1
ATOM 674 O O . TYR A 1 87 ? -6.169 2.275 -11.124 1.00 98.69 87 TYR A O 1
ATOM 682 N N . LEU A 1 88 ? -4.111 2.305 -10.205 1.00 98.50 88 LEU A N 1
ATOM 683 C CA . LEU A 1 88 ? -3.479 3.136 -11.229 1.00 98.50 88 LEU A CA 1
ATOM 684 C C . LEU A 1 88 ? -2.253 2.426 -11.800 1.00 98.50 88 LEU A C 1
ATOM 686 O O . LEU A 1 88 ? -1.353 1.999 -11.078 1.00 98.50 88 LEU A O 1
ATOM 690 N N . TRP A 1 89 ? -2.189 2.343 -13.124 1.00 98.25 89 TRP A N 1
ATOM 691 C CA . TRP A 1 89 ? -1.001 1.929 -13.863 1.00 98.25 89 TRP A CA 1
ATOM 692 C C . TRP A 1 89 ? -0.472 3.116 -14.644 1.00 98.25 89 TRP A C 1
ATOM 694 O O . TRP A 1 89 ? -1.242 3.799 -15.314 1.00 98.25 89 TRP A O 1
ATOM 704 N N . VAL A 1 90 ? 0.840 3.313 -14.623 1.00 97.81 90 VAL A N 1
ATOM 705 C CA . VAL A 1 90 ? 1.541 4.279 -15.469 1.00 97.81 90 VAL A CA 1
ATOM 706 C C . VAL A 1 90 ? 2.666 3.547 -16.186 1.00 97.81 90 VAL A C 1
ATOM 708 O O . VAL A 1 90 ? 3.491 2.884 -15.553 1.00 97.81 90 VAL A O 1
ATOM 711 N N . ASP A 1 91 ? 2.704 3.624 -17.512 1.00 95.69 91 ASP A N 1
ATOM 712 C CA . ASP A 1 91 ? 3.796 3.034 -18.282 1.00 95.69 91 ASP A CA 1
ATOM 713 C C . ASP A 1 91 ? 5.053 3.925 -18.294 1.00 95.69 91 ASP A C 1
ATOM 715 O O . ASP A 1 91 ? 5.062 5.060 -17.820 1.00 95.69 91 ASP A O 1
ATOM 719 N N . LYS A 1 92 ? 6.149 3.410 -18.859 1.00 95.06 92 LYS A N 1
ATOM 720 C CA . LYS A 1 92 ? 7.431 4.132 -18.965 1.00 95.06 92 LYS A CA 1
ATOM 721 C C . LYS A 1 92 ? 7.357 5.437 -19.778 1.00 95.06 92 LYS A C 1
ATOM 723 O O . LYS A 1 92 ? 8.281 6.243 -19.712 1.00 95.06 92 LYS A O 1
ATOM 728 N N . ASP A 1 93 ? 6.316 5.600 -20.594 1.00 95.88 93 ASP A N 1
ATOM 729 C CA . ASP A 1 93 ? 6.091 6.773 -21.437 1.00 95.88 93 ASP A CA 1
ATOM 730 C C . ASP A 1 93 ? 5.132 7.772 -20.752 1.00 95.88 93 ASP A C 1
ATOM 732 O O . ASP A 1 93 ? 4.861 8.844 -21.295 1.00 95.88 93 ASP A O 1
ATOM 736 N N . GLY A 1 94 ? 4.671 7.455 -19.535 1.00 94.81 94 GLY A N 1
ATOM 737 C CA . GLY A 1 94 ? 3.799 8.286 -18.712 1.00 94.81 94 GLY A CA 1
ATOM 738 C C . GLY A 1 94 ? 2.314 8.155 -19.047 1.00 94.81 94 GLY A C 1
ATOM 739 O O . GLY A 1 94 ? 1.523 8.972 -18.575 1.00 94.81 94 GLY A O 1
ATOM 740 N N . LEU A 1 95 ? 1.913 7.176 -19.865 1.00 97.25 95 LEU A N 1
ATOM 741 C CA . LEU A 1 95 ? 0.499 6.925 -20.140 1.00 97.25 95 LEU A CA 1
ATOM 742 C C . LEU A 1 95 ? -0.127 6.188 -18.962 1.00 97.25 95 LEU A C 1
ATOM 744 O O . LEU A 1 95 ? 0.399 5.165 -18.520 1.00 97.25 95 LEU A O 1
ATOM 748 N N . SER A 1 96 ? -1.259 6.705 -18.484 1.00 97.06 96 SER A N 1
ATOM 749 C CA . SER A 1 96 ? -1.979 6.133 -17.355 1.00 97.06 96 SER A CA 1
ATOM 750 C C . SER A 1 96 ? -3.241 5.377 -17.759 1.00 97.06 96 SER A C 1
ATOM 752 O O . SER A 1 96 ? -3.910 5.690 -18.748 1.00 97.06 96 SER A O 1
ATOM 754 N N . PHE A 1 97 ? -3.570 4.375 -16.953 1.00 96.38 97 PHE A N 1
ATOM 755 C CA . PHE A 1 97 ? -4.834 3.656 -16.970 1.00 96.38 97 PHE A CA 1
ATOM 756 C C . PHE A 1 97 ? -5.304 3.475 -15.527 1.00 96.38 97 PHE A C 1
ATOM 758 O O . PHE A 1 97 ? -4.491 3.173 -14.657 1.00 96.38 97 PHE A O 1
ATOM 765 N N . GLU A 1 98 ? -6.601 3.646 -15.291 1.00 98.06 98 GLU A N 1
ATOM 766 C CA . GLU A 1 98 ? -7.231 3.520 -13.976 1.00 98.06 98 GLU A CA 1
ATOM 767 C C . GLU A 1 98 ? -8.324 2.449 -14.027 1.00 98.06 98 GLU A C 1
ATOM 769 O O . GLU A 1 98 ? -8.992 2.273 -15.051 1.00 98.06 98 GLU A O 1
ATOM 774 N N . ASP A 1 99 ? -8.504 1.730 -12.924 1.00 98.19 99 ASP A N 1
ATOM 775 C CA . ASP A 1 99 ? -9.581 0.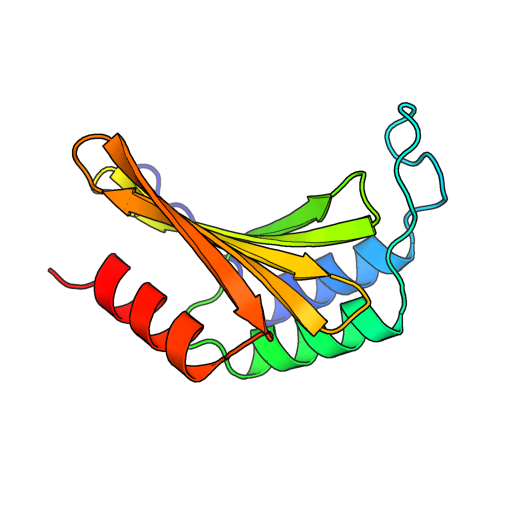757 -12.738 1.00 98.19 99 ASP A CA 1
ATOM 776 C C . ASP A 1 99 ? -10.024 0.744 -11.271 1.00 98.19 99 ASP A C 1
ATOM 778 O O . ASP A 1 99 ? -9.249 1.063 -10.372 1.00 98.19 99 ASP A O 1
ATOM 782 N N . GLU A 1 100 ? -11.247 0.299 -11.013 1.00 98.00 100 GLU A N 1
ATOM 783 C CA . GLU A 1 100 ? -11.817 0.191 -9.669 1.00 98.00 100 GLU A CA 1
ATOM 784 C C . GLU A 1 100 ? -12.480 -1.176 -9.477 1.00 98.00 100 GLU A C 1
ATOM 786 O O . GLU A 1 100 ? -12.895 -1.848 -10.425 1.00 98.00 100 GLU A O 1
ATOM 791 N N . GLY A 1 101 ? -12.576 -1.645 -8.237 1.00 97.75 101 GLY A N 1
ATOM 792 C CA . GLY A 1 101 ? -13.287 -2.887 -7.963 1.00 97.75 101 GLY A CA 1
ATOM 793 C C . GLY A 1 101 ? -13.105 -3.409 -6.552 1.00 97.75 101 GLY A C 1
ATOM 794 O O . GLY A 1 101 ? -12.765 -2.683 -5.630 1.00 97.75 101 GLY A O 1
ATOM 795 N N . VAL A 1 102 ? -13.350 -4.704 -6.371 1.00 98.06 102 VAL A N 1
ATOM 796 C CA . VAL A 1 102 ? -13.092 -5.391 -5.100 1.00 98.06 102 VAL A CA 1
ATOM 797 C C . VAL A 1 102 ? -11.611 -5.753 -5.015 1.00 98.06 102 VAL A C 1
ATOM 799 O O . VAL A 1 102 ? -11.030 -6.193 -6.009 1.00 98.06 102 VAL A O 1
ATOM 802 N N . VAL A 1 103 ? -11.022 -5.646 -3.819 1.00 98.12 103 VAL A N 1
ATOM 803 C CA . VAL A 1 103 ? -9.637 -6.065 -3.554 1.00 98.12 103 VAL A CA 1
ATOM 804 C C . VAL A 1 103 ? -9.400 -7.489 -4.074 1.00 98.12 103 VAL A C 1
ATOM 806 O O . VAL A 1 103 ? -9.967 -8.457 -3.562 1.00 98.12 103 VAL A O 1
ATOM 809 N N . ASN A 1 104 ? -8.524 -7.619 -5.071 1.00 97.94 104 ASN A N 1
ATOM 810 C CA . ASN A 1 104 ? -8.193 -8.892 -5.704 1.00 97.94 104 ASN A CA 1
ATOM 811 C C . ASN A 1 104 ? -6.673 -9.126 -5.707 1.00 97.94 104 ASN A C 1
ATOM 813 O O . ASN A 1 104 ? -5.931 -8.516 -6.475 1.00 97.94 104 ASN A O 1
ATOM 817 N N . LEU A 1 105 ? -6.215 -10.044 -4.850 1.00 98.25 105 LEU A N 1
ATOM 818 C CA . LEU A 1 105 ? -4.797 -10.384 -4.694 1.00 98.25 105 LEU A CA 1
ATOM 819 C C . LEU A 1 105 ? -4.166 -10.956 -5.974 1.00 98.25 105 LEU A C 1
ATOM 821 O O . LEU A 1 105 ? -2.987 -10.715 -6.230 1.00 98.25 105 LEU A O 1
ATOM 825 N N . GLU A 1 106 ? -4.918 -11.724 -6.763 1.00 98.12 106 GLU A N 1
ATOM 826 C CA . GLU A 1 106 ? -4.421 -12.290 -8.019 1.00 98.12 106 GLU A CA 1
ATOM 827 C C . GLU A 1 106 ? -4.151 -11.177 -9.029 1.00 98.12 106 GLU A C 1
ATOM 829 O O . GLU A 1 106 ? -3.014 -11.053 -9.481 1.00 98.12 106 GLU A O 1
ATOM 834 N N . LYS A 1 107 ? -5.134 -10.292 -9.251 1.00 98.00 107 LYS A N 1
ATOM 835 C CA . LYS A 1 107 ? -4.997 -9.091 -10.094 1.00 98.00 107 LYS A CA 1
ATOM 836 C C . LYS A 1 107 ? -3.807 -8.229 -9.663 1.00 98.00 107 LYS A C 1
ATOM 838 O O . LYS A 1 107 ? -3.003 -7.822 -10.497 1.00 98.00 107 LYS A O 1
ATOM 843 N N . ILE A 1 108 ? -3.659 -7.984 -8.358 1.00 98.62 108 ILE A N 1
ATOM 844 C CA . ILE A 1 108 ? -2.538 -7.203 -7.815 1.00 98.62 108 ILE A CA 1
ATOM 845 C C . ILE A 1 108 ? -1.198 -7.883 -8.129 1.00 98.62 108 ILE A C 1
ATOM 847 O O . ILE A 1 108 ? -0.279 -7.255 -8.648 1.00 98.62 108 ILE A O 1
ATOM 851 N N . ASN A 1 109 ? -1.074 -9.184 -7.861 1.00 98.38 109 ASN A N 1
ATOM 852 C CA . ASN A 1 109 ? 0.158 -9.916 -8.144 1.00 98.38 109 ASN A CA 1
ATOM 853 C C . ASN A 1 109 ? 0.446 -10.019 -9.653 1.00 98.38 109 ASN A C 1
ATOM 855 O O . ASN A 1 109 ? 1.609 -10.049 -10.046 1.00 98.38 109 ASN A O 1
ATOM 859 N N . GLU A 1 110 ? -0.567 -10.073 -10.515 1.00 97.94 110 GLU A N 1
ATOM 860 C CA . GLU A 1 110 ? -0.401 -9.986 -11.970 1.00 97.94 110 GLU A CA 1
ATOM 861 C C . GLU A 1 110 ? 0.127 -8.619 -12.408 1.00 97.94 110 GLU A C 1
ATOM 863 O O . GLU A 1 110 ? 1.103 -8.572 -13.158 1.00 97.94 110 GLU A O 1
ATOM 868 N N . ALA A 1 111 ? -0.435 -7.528 -11.883 1.00 97.62 111 ALA A N 1
ATOM 869 C CA . ALA A 1 111 ? 0.040 -6.170 -12.138 1.00 97.62 111 ALA A CA 1
ATOM 870 C C . ALA A 1 111 ? 1.506 -5.987 -11.712 1.00 97.62 111 ALA A C 1
ATOM 872 O O . ALA A 1 111 ? 2.318 -5.493 -12.490 1.00 97.62 111 ALA A O 1
ATOM 873 N N . ILE A 1 112 ? 1.885 -6.489 -10.534 1.00 97.44 112 ILE A N 1
ATOM 874 C CA . ILE A 1 112 ? 3.274 -6.457 -10.050 1.00 97.44 112 ILE A CA 1
ATOM 875 C C . ILE A 1 112 ? 4.207 -7.246 -10.979 1.00 97.44 112 ILE A C 1
ATOM 877 O O . ILE A 1 112 ? 5.312 -6.793 -11.280 1.00 97.44 112 ILE A O 1
ATOM 881 N N . ARG A 1 113 ? 3.788 -8.425 -11.464 1.00 97.06 113 ARG A N 1
ATOM 882 C CA . ARG A 1 113 ? 4.583 -9.196 -12.440 1.00 97.06 113 ARG A CA 1
ATOM 883 C C . ARG A 1 113 ? 4.736 -8.453 -13.757 1.00 97.06 113 ARG A C 1
ATOM 885 O O . ARG A 1 113 ? 5.800 -8.544 -14.355 1.00 97.06 113 ARG A O 1
ATOM 892 N N . ALA A 1 114 ? 3.685 -7.786 -14.225 1.00 95.44 114 ALA A N 1
ATOM 893 C CA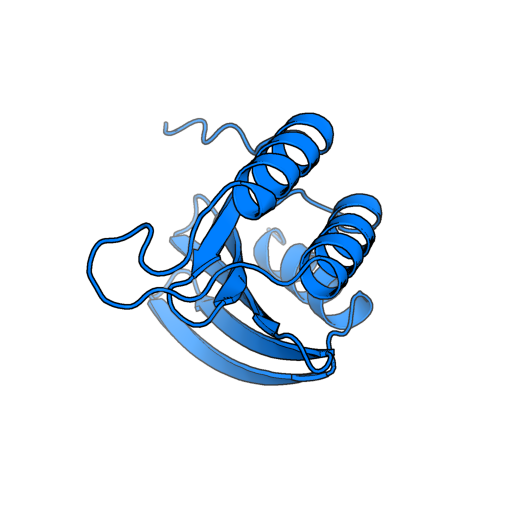 . ALA A 1 114 ? 3.724 -7.007 -15.456 1.00 95.44 114 ALA A CA 1
ATOM 894 C C . ALA A 1 114 ? 4.654 -5.795 -15.315 1.00 95.44 114 ALA A C 1
ATOM 896 O O . ALA A 1 114 ? 5.465 -5.562 -16.205 1.00 95.44 114 ALA A O 1
ATOM 897 N N . LEU A 1 115 ? 4.602 -5.096 -14.176 1.00 95.62 115 LEU A N 1
ATOM 898 C CA . LEU A 1 115 ? 5.451 -3.940 -13.887 1.00 95.62 115 LEU A CA 1
ATOM 899 C C . LEU A 1 115 ? 6.943 -4.284 -13.940 1.00 95.62 115 LEU A C 1
ATOM 901 O O . LEU A 1 115 ? 7.734 -3.489 -14.438 1.00 95.62 115 LEU A O 1
ATOM 905 N N . TYR A 1 116 ? 7.330 -5.452 -13.420 1.00 92.00 116 TYR A N 1
ATOM 906 C CA . TYR A 1 116 ? 8.725 -5.910 -13.367 1.00 92.00 116 TYR A CA 1
ATOM 907 C C . TYR A 1 116 ? 9.079 -6.931 -14.453 1.00 92.00 116 TYR A C 1
ATOM 909 O O . TYR A 1 116 ? 10.055 -7.666 -14.304 1.00 92.00 116 TYR A O 1
ATOM 917 N N . ARG A 1 117 ? 8.283 -7.010 -15.524 1.00 87.19 117 ARG A N 1
ATOM 918 C CA . ARG A 1 117 ? 8.639 -7.797 -16.704 1.00 87.19 117 ARG A CA 1
ATOM 919 C C . ARG A 1 117 ? 9.616 -6.982 -17.558 1.00 87.19 117 ARG A C 1
ATOM 921 O O . ARG A 1 117 ? 9.331 -5.825 -17.855 1.00 87.19 117 ARG A O 1
ATOM 928 N N . ASP A 1 118 ? 10.744 -7.600 -17.902 1.00 59.69 118 ASP A N 1
ATOM 929 C CA . ASP A 1 118 ? 11.776 -7.041 -18.790 1.00 59.69 118 ASP A CA 1
ATOM 930 C C . ASP A 1 118 ? 11.255 -6.765 -20.212 1.00 59.69 118 ASP A C 1
ATOM 932 O O . ASP A 1 118 ? 10.492 -7.613 -20.743 1.00 59.69 118 ASP A O 1
#

Radius of gyration: 14.31 Å; chains: 1; bounding box: 37×32×38 Å

Foldseek 3Di:
DPPPPFDDLVRVLVVLVVLQVQDQCSVVPGADRADPVQSVVVNVLSVQAPGAFDWDQDSPNWIKGWDDDPLGWIKMKIADPVQKIKIWTADSVGDIDIDIGGDDSVVNNVSVCVRPDD

Secondary structure (DSSP, 8-state):
-----PPPHHHHHHHHHHHTT--TTTTSS-PPPPPHHHHHHHHHHHHH-SSPPEEEE-TTS-EEEEEE-TTS-EEEEEE-TTSEEEEEEE-TT--EEEEEEE--HHHHHHHHHHHT--

pLDDT: mean 94.36, std 11.46, range [34.38, 98.75]

Sequence (118 aa):
MNTGIRPSQSENLKRLDSFLTLAPNWNHNGARAIEPALAARAKGLLLNLIVQPEIFPTADGSIQFEYDNANGAHFDFEIYGDNTAEYLWVDKDGLSFEDEGVVNLEKINEAIRALYRD